Protein AF-A0A8J8TB81-F1 (afdb_monomer_lite)

Structure (mmCIF, N/CA/C/O backbone):
data_AF-A0A8J8TB81-F1
#
_entry.id   AF-A0A8J8TB81-F1
#
loop_
_atom_site.group_PDB
_atom_site.id
_atom_site.type_symbol
_atom_site.label_atom_id
_atom_site.label_alt_id
_atom_site.label_comp_id
_atom_site.label_asym_id
_atom_site.label_entity_id
_atom_site.label_seq_id
_atom_site.pdbx_PDB_ins_code
_atom_site.Cartn_x
_atom_site.Cartn_y
_atom_site.Cartn_z
_atom_site.occupancy
_atom_site.B_iso_or_equiv
_atom_site.auth_seq_id
_atom_site.auth_comp_id
_atom_site.auth_asym_id
_atom_site.auth_atom_id
_atom_site.pdbx_PDB_model_num
ATOM 1 N N . MET A 1 1 ? -28.683 38.997 10.442 1.00 48.81 1 MET A N 1
ATOM 2 C CA . MET A 1 1 ? -29.471 37.806 10.049 1.00 48.81 1 MET A CA 1
ATOM 3 C C . MET A 1 1 ? -28.931 37.333 8.697 1.00 48.81 1 MET A C 1
ATOM 5 O O . MET A 1 1 ? -28.486 38.190 7.945 1.00 48.81 1 MET A O 1
ATOM 9 N N . PRO A 1 2 ? -28.893 36.021 8.444 1.00 51.19 2 PRO A N 1
ATOM 10 C CA . PRO A 1 2 ? -27.710 35.181 8.199 1.00 51.19 2 PRO A CA 1
ATOM 11 C C . PRO A 1 2 ? -27.032 35.410 6.829 1.00 51.19 2 PRO A C 1
ATOM 13 O O . PRO A 1 2 ? -27.699 35.398 5.805 1.00 51.19 2 PRO A O 1
ATOM 16 N N . THR A 1 3 ? -25.710 35.597 6.796 1.00 55.62 3 THR A N 1
ATOM 17 C CA . THR A 1 3 ? -24.916 35.592 5.540 1.00 55.62 3 THR A CA 1
ATOM 18 C C . THR A 1 3 ? -23.517 34.992 5.701 1.00 55.62 3 THR A C 1
ATOM 20 O O . THR A 1 3 ? -22.844 34.718 4.713 1.00 55.62 3 THR A O 1
ATOM 23 N N . THR A 1 4 ? -23.046 34.780 6.931 1.00 57.59 4 THR A N 1
ATOM 24 C CA . THR A 1 4 ? -21.723 34.192 7.193 1.00 57.59 4 THR A CA 1
ATOM 25 C C . THR A 1 4 ? -21.758 32.666 7.177 1.00 57.59 4 THR A C 1
ATOM 27 O O . THR A 1 4 ? -20.824 32.051 6.680 1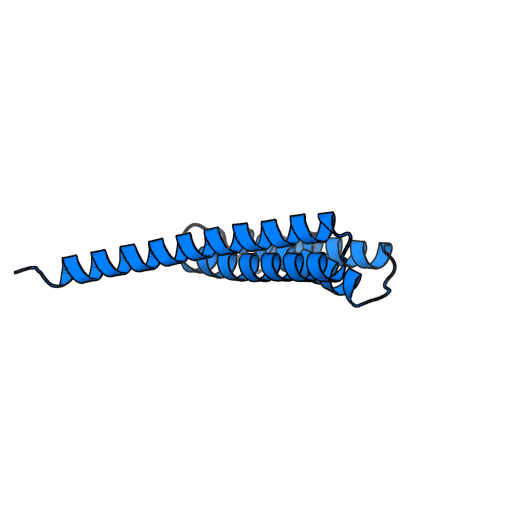.00 57.59 4 THR A O 1
ATOM 30 N N . VAL A 1 5 ? -22.863 32.068 7.637 1.00 59.50 5 VAL A N 1
ATOM 31 C CA . VAL A 1 5 ? -23.017 30.608 7.761 1.00 59.50 5 VAL A CA 1
ATOM 32 C C . VAL A 1 5 ? -23.110 29.928 6.386 1.00 59.50 5 VAL A C 1
ATOM 34 O O . VAL A 1 5 ? -22.391 28.965 6.141 1.00 59.50 5 VAL A O 1
ATOM 37 N N . ASP A 1 6 ? -23.886 30.489 5.449 1.00 59.97 6 ASP A N 1
ATOM 38 C CA . ASP A 1 6 ? -24.034 29.928 4.091 1.00 59.97 6 ASP A CA 1
ATOM 39 C C . ASP A 1 6 ? -22.727 29.973 3.278 1.00 59.97 6 ASP A C 1
ATOM 41 O O . ASP A 1 6 ? -22.462 29.101 2.446 1.00 59.97 6 ASP A O 1
ATOM 45 N N . ASN A 1 7 ? -21.888 30.987 3.518 1.00 61.31 7 ASN A N 1
ATOM 46 C CA . ASN A 1 7 ? -20.611 31.135 2.822 1.00 61.31 7 ASN A CA 1
ATOM 47 C C . ASN A 1 7 ? -19.565 30.132 3.331 1.00 61.31 7 ASN A C 1
ATOM 49 O O . ASN A 1 7 ? -18.870 29.539 2.511 1.00 61.31 7 ASN A O 1
ATOM 53 N N . GLU A 1 8 ? -19.480 29.892 4.644 1.00 61.53 8 GLU A N 1
ATOM 54 C CA . GLU A 1 8 ? -18.567 28.886 5.213 1.00 61.53 8 GLU A CA 1
ATOM 55 C C . GLU A 1 8 ? -18.927 27.455 4.783 1.00 61.53 8 GLU A C 1
ATOM 57 O O . GLU A 1 8 ? -18.041 26.659 4.463 1.00 61.53 8 GLU A O 1
ATOM 62 N N . GLU A 1 9 ? -20.219 27.124 4.728 1.00 61.47 9 GLU A N 1
ATOM 63 C CA . GLU A 1 9 ? -20.680 25.782 4.353 1.00 61.47 9 GLU A CA 1
ATOM 64 C C . GLU A 1 9 ? -20.444 25.494 2.856 1.00 61.47 9 GLU A C 1
ATOM 66 O O . GLU A 1 9 ? -19.983 24.411 2.477 1.00 61.47 9 GLU A O 1
ATOM 71 N N . THR A 1 10 ? -20.645 26.505 2.002 1.00 67.44 10 THR A N 1
ATOM 72 C CA . THR A 1 10 ? -20.375 26.424 0.557 1.00 67.44 10 THR A CA 1
ATOM 73 C C . THR A 1 10 ? -18.881 26.266 0.250 1.00 67.44 10 THR A C 1
ATOM 75 O O . THR A 1 10 ? -18.509 25.492 -0.640 1.00 67.44 10 THR A O 1
ATOM 78 N N . ASP A 1 11 ? -18.008 26.969 0.976 1.00 68.31 11 ASP A N 1
ATOM 79 C CA . ASP A 1 11 ? -16.557 26.927 0.745 1.00 68.31 11 ASP A CA 1
ATOM 80 C C . ASP A 1 11 ? -15.946 25.591 1.200 1.00 68.31 11 ASP A C 1
ATOM 82 O O . ASP A 1 11 ? -15.100 24.998 0.516 1.00 68.31 11 ASP A O 1
ATOM 86 N N . ARG A 1 12 ? -16.458 25.037 2.308 1.00 65.56 12 ARG A N 1
ATOM 87 C CA . ARG A 1 12 ? -16.093 23.699 2.785 1.00 65.56 12 ARG A CA 1
ATOM 88 C C . ARG A 1 12 ? -16.470 22.613 1.778 1.00 65.56 12 ARG A C 1
ATOM 90 O O . ARG A 1 12 ? -15.625 21.788 1.433 1.00 65.56 12 ARG A O 1
ATOM 97 N N . SER A 1 13 ? -17.697 22.653 1.252 1.00 72.19 13 SER A N 1
ATOM 98 C CA . SER A 1 13 ? -18.178 21.690 0.252 1.00 72.19 13 SER A CA 1
ATOM 99 C C . SER A 1 13 ? -17.318 21.692 -1.020 1.00 72.19 13 SER A C 1
ATOM 101 O O . SER A 1 13 ? -16.936 20.633 -1.521 1.00 72.19 13 SER A O 1
ATOM 103 N N . ARG A 1 14 ? -16.929 22.874 -1.520 1.00 73.81 14 ARG A N 1
ATOM 104 C CA . ARG A 1 14 ? -16.046 22.989 -2.696 1.00 73.81 14 ARG A CA 1
ATOM 105 C C . ARG A 1 14 ? -14.646 22.447 -2.440 1.00 73.81 14 ARG A C 1
ATOM 107 O O . ARG A 1 14 ? -14.076 21.809 -3.323 1.00 73.81 14 ARG A O 1
ATOM 114 N N . THR A 1 15 ? -14.104 22.685 -1.250 1.00 76.38 15 THR A N 1
ATOM 115 C CA . THR A 1 15 ? -12.771 22.205 -0.871 1.00 76.38 15 THR A CA 1
ATOM 116 C C . THR A 1 15 ? -12.735 20.677 -0.783 1.00 76.38 15 THR A C 1
ATOM 118 O O . THR A 1 15 ? -11.810 20.049 -1.298 1.00 76.38 15 THR A O 1
ATOM 121 N N . GLU A 1 16 ? -13.768 20.060 -0.205 1.00 76.88 16 GLU A N 1
ATOM 122 C CA . GLU A 1 16 ? -13.906 18.600 -0.145 1.00 76.88 16 GLU A CA 1
ATOM 123 C C . GLU A 1 16 ? -14.057 17.987 -1.550 1.00 76.88 16 GLU A C 1
ATOM 125 O O . GLU A 1 16 ? -13.389 17.002 -1.879 1.00 76.88 16 GLU A O 1
ATOM 130 N N . LEU A 1 17 ? -14.849 18.618 -2.425 1.00 79.25 17 LEU A N 1
ATOM 131 C CA . LEU A 1 17 ? -15.049 18.169 -3.806 1.00 79.25 17 LEU A CA 1
ATOM 132 C C . LEU A 1 17 ? -13.772 18.297 -4.654 1.00 79.25 17 LEU A C 1
ATOM 134 O O . LEU A 1 17 ? -13.446 17.397 -5.430 1.00 79.25 17 LEU A O 1
ATOM 138 N N . ALA A 1 18 ? -13.010 19.378 -4.468 1.00 82.19 18 ALA A N 1
ATOM 139 C CA . ALA A 1 18 ? -11.707 19.567 -5.099 1.00 82.19 18 ALA A CA 1
ATOM 140 C C . ALA A 1 18 ? -10.683 18.526 -4.618 1.00 82.19 18 ALA A C 1
ATOM 142 O O . ALA A 1 18 ? -9.915 18.004 -5.427 1.00 82.19 18 ALA A O 1
ATOM 143 N N . GLY A 1 19 ? -10.702 18.175 -3.327 1.00 80.25 19 GLY A N 1
ATOM 144 C CA . GLY A 1 19 ? -9.858 17.119 -2.765 1.00 80.25 19 GLY A CA 1
ATOM 145 C C . GLY A 1 19 ? -10.144 15.744 -3.376 1.00 80.25 19 GLY A C 1
ATOM 146 O O . GLY A 1 19 ? -9.217 15.035 -3.773 1.00 80.25 19 GLY A O 1
ATOM 147 N N . LEU A 1 20 ? -11.423 15.387 -3.526 1.00 84.19 20 LEU A N 1
ATOM 148 C CA . LEU A 1 20 ? -11.833 14.139 -4.180 1.00 84.19 20 LEU A CA 1
ATOM 149 C C . LEU A 1 20 ? -11.465 14.120 -5.670 1.00 84.19 20 LEU A C 1
ATOM 151 O O . LEU A 1 20 ? -10.950 13.116 -6.165 1.00 84.19 20 LEU A O 1
ATOM 155 N N . ALA A 1 21 ? -11.665 15.236 -6.376 1.00 85.31 21 ALA A N 1
ATOM 156 C CA . ALA A 1 21 ? -11.277 15.365 -7.778 1.00 85.31 21 ALA A CA 1
ATOM 157 C C . ALA A 1 21 ? -9.755 15.227 -7.966 1.00 85.31 21 ALA A C 1
ATOM 159 O O . ALA A 1 21 ? -9.305 14.539 -8.883 1.00 85.31 21 ALA A O 1
ATOM 160 N N . ALA A 1 22 ? -8.957 15.821 -7.073 1.00 85.50 22 ALA A N 1
ATOM 161 C CA . ALA A 1 22 ? -7.502 15.705 -7.090 1.00 85.50 22 ALA A CA 1
ATOM 162 C C . ALA A 1 22 ? -7.030 14.262 -6.848 1.00 85.50 22 ALA A C 1
ATOM 164 O O . ALA A 1 22 ? -6.149 13.783 -7.562 1.00 85.50 22 ALA A O 1
ATOM 165 N N . LEU A 1 23 ? -7.642 13.543 -5.898 1.00 85.19 23 LEU A N 1
ATOM 166 C CA . LEU A 1 23 ? -7.370 12.118 -5.676 1.00 85.19 23 LEU A CA 1
ATOM 167 C C . LEU A 1 23 ? -7.706 11.283 -6.913 1.00 85.19 23 LEU A C 1
ATOM 169 O O . LEU A 1 23 ? -6.894 10.459 -7.329 1.00 85.19 23 LEU A O 1
ATOM 173 N N . GLY A 1 24 ? -8.864 11.528 -7.532 1.00 84.00 24 GLY A N 1
ATOM 174 C CA . GLY A 1 24 ? -9.262 10.856 -8.768 1.00 84.00 24 GLY A CA 1
ATOM 175 C C . GLY A 1 24 ? -8.251 11.067 -9.898 1.00 84.00 24 GLY A C 1
ATOM 176 O O . GLY A 1 24 ? -7.804 10.103 -10.518 1.00 84.00 24 GLY A O 1
ATOM 177 N N . LEU A 1 25 ? -7.818 12.312 -10.120 1.00 90.44 25 LEU A N 1
ATOM 178 C CA . LEU A 1 25 ? -6.779 12.628 -11.105 1.00 90.44 25 LEU A CA 1
ATOM 179 C C . LEU A 1 25 ? -5.446 11.946 -10.780 1.00 90.44 25 LEU A C 1
ATOM 181 O O . LEU A 1 25 ? -4.789 11.429 -11.683 1.00 90.44 25 LEU A O 1
ATOM 185 N N . ALA A 1 26 ? -5.061 11.897 -9.506 1.00 88.19 26 ALA A N 1
ATOM 186 C CA . ALA A 1 26 ? -3.835 11.232 -9.088 1.00 88.19 26 ALA A CA 1
ATOM 187 C C . ALA A 1 26 ? -3.865 9.723 -9.393 1.00 88.19 26 ALA A C 1
ATOM 189 O O . ALA A 1 26 ? -2.876 9.190 -9.896 1.00 88.19 26 ALA A O 1
ATOM 190 N N . TYR A 1 27 ? -5.000 9.046 -9.18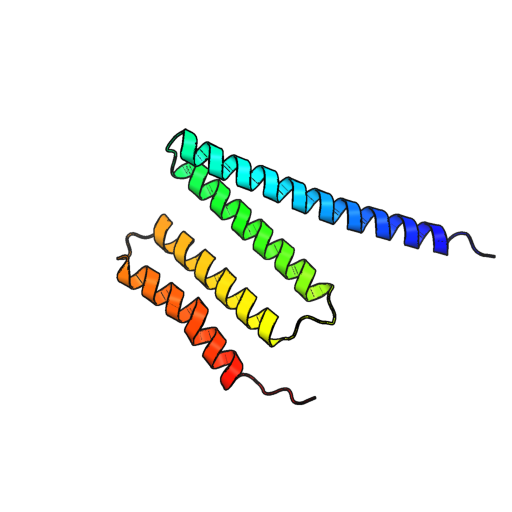2 1.00 85.31 27 TYR A N 1
ATOM 191 C CA . TYR A 1 27 ? -5.158 7.639 -9.570 1.00 85.31 27 TYR A CA 1
ATOM 192 C C . TYR A 1 27 ? -5.058 7.429 -11.080 1.00 85.31 27 TYR A C 1
ATOM 194 O O . TYR A 1 27 ? -4.403 6.484 -11.518 1.00 85.31 27 TYR A O 1
ATOM 202 N N . VAL A 1 28 ? -5.663 8.310 -11.882 1.00 89.81 28 VAL A N 1
ATOM 203 C CA . VAL A 1 28 ? -5.574 8.235 -13.349 1.00 89.81 28 VAL A CA 1
ATOM 204 C C . VAL A 1 28 ? -4.123 8.375 -13.809 1.00 89.81 28 VAL A C 1
ATOM 206 O O . VAL A 1 28 ? -3.657 7.582 -14.627 1.00 89.81 28 VAL A O 1
ATOM 209 N N . LEU A 1 29 ? -3.382 9.334 -13.251 1.00 88.19 29 LEU A N 1
ATOM 210 C CA . LEU A 1 29 ? -1.964 9.531 -13.562 1.00 88.19 29 LEU A CA 1
ATOM 211 C C . LEU A 1 29 ? -1.106 8.334 -13.136 1.00 88.19 29 LEU A C 1
ATOM 213 O O . LEU A 1 29 ? -0.233 7.905 -13.890 1.00 88.19 29 LEU A O 1
ATOM 217 N N . ALA A 1 30 ? -1.372 7.760 -11.963 1.00 85.94 30 ALA A N 1
ATOM 218 C CA . ALA A 1 30 ? -0.660 6.577 -11.495 1.00 85.94 30 ALA A CA 1
ATOM 219 C C . ALA A 1 30 ? -0.948 5.350 -12.385 1.00 85.94 30 ALA A C 1
ATOM 221 O O . ALA A 1 30 ? -0.029 4.609 -12.736 1.00 85.94 30 ALA A O 1
ATOM 222 N N . GLY A 1 31 ? -2.197 5.184 -12.835 1.00 82.44 31 GLY A N 1
ATOM 223 C CA . GLY A 1 31 ? -2.589 4.158 -13.804 1.00 82.44 31 GLY A CA 1
ATOM 224 C C . GLY A 1 31 ? -1.921 4.336 -15.173 1.00 82.44 31 GLY A C 1
ATOM 225 O O . GLY A 1 31 ? -1.436 3.364 -15.751 1.00 82.44 31 GLY A O 1
ATOM 226 N N . LEU A 1 32 ? -1.812 5.576 -15.663 1.00 87.50 32 LEU A N 1
ATOM 227 C CA . LEU A 1 32 ? -1.056 5.901 -16.879 1.00 87.50 32 LEU A CA 1
ATOM 228 C C . LEU A 1 32 ? 0.428 5.547 -16.736 1.00 87.50 32 LEU A C 1
ATOM 230 O O . LEU A 1 32 ? 1.006 4.979 -17.659 1.00 87.50 32 LEU A O 1
ATOM 234 N N . GLY A 1 33 ? 1.032 5.827 -15.578 1.00 83.44 33 GLY A N 1
ATOM 235 C CA . GLY A 1 33 ? 2.409 5.429 -15.279 1.00 83.44 33 GLY A CA 1
ATOM 236 C C . GLY A 1 33 ? 2.606 3.913 -15.323 1.00 83.44 33 GLY A C 1
ATOM 237 O O . GLY A 1 33 ? 3.616 3.440 -15.840 1.00 83.44 33 GLY A O 1
ATOM 238 N N . LEU A 1 34 ? 1.619 3.146 -14.850 1.00 83.06 34 LEU A N 1
ATOM 239 C CA . LEU A 1 34 ? 1.654 1.685 -14.871 1.00 83.06 34 LEU A CA 1
ATOM 240 C C . LEU A 1 34 ? 1.561 1.143 -16.303 1.00 83.06 34 LEU A C 1
ATOM 242 O O . LEU A 1 34 ? 2.374 0.307 -16.695 1.00 83.06 34 LEU A O 1
ATOM 246 N N . PHE A 1 35 ? 0.631 1.669 -17.106 1.00 83.12 35 PHE A N 1
ATOM 247 C CA . PHE A 1 35 ? 0.507 1.318 -18.523 1.00 83.12 35 PHE A CA 1
ATOM 248 C C . PHE A 1 35 ? 1.770 1.677 -19.311 1.00 83.12 35 PHE A C 1
ATOM 250 O O . PHE A 1 35 ? 2.280 0.864 -20.079 1.00 83.12 35 PHE A O 1
ATOM 257 N N . TYR A 1 36 ? 2.307 2.877 -19.089 1.00 84.31 36 TYR A N 1
ATOM 258 C CA . TYR A 1 36 ? 3.522 3.330 -19.750 1.00 84.31 36 TYR A CA 1
ATOM 259 C C . TYR A 1 36 ? 4.724 2.467 -19.363 1.00 84.31 36 TYR A C 1
ATOM 261 O O . TYR A 1 36 ? 5.453 2.029 -20.246 1.00 84.31 36 TYR A O 1
ATOM 269 N N . GLY A 1 37 ? 4.894 2.155 -18.072 1.00 82.38 37 GLY A N 1
ATOM 270 C CA . GLY A 1 37 ? 5.962 1.277 -17.588 1.00 82.38 37 GLY A CA 1
ATOM 271 C C . GLY A 1 37 ? 5.946 -0.104 -18.245 1.00 82.38 37 GLY A C 1
ATOM 272 O O . GLY A 1 37 ? 7.006 -0.603 -18.614 1.00 82.38 37 GLY A O 1
ATOM 273 N N . LEU A 1 38 ? 4.755 -0.673 -18.465 1.00 83.00 38 LEU A N 1
ATOM 274 C CA . LEU A 1 38 ? 4.582 -1.922 -19.215 1.00 83.00 38 LEU A CA 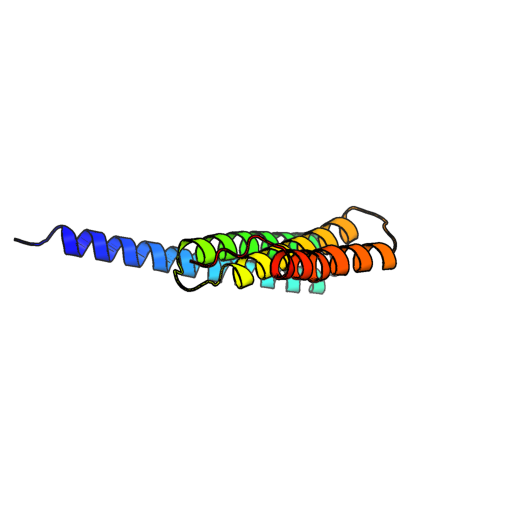1
ATOM 275 C C . LEU A 1 38 ? 4.903 -1.758 -20.707 1.00 83.00 38 LEU A C 1
ATOM 277 O O . LEU A 1 38 ? 5.547 -2.623 -21.290 1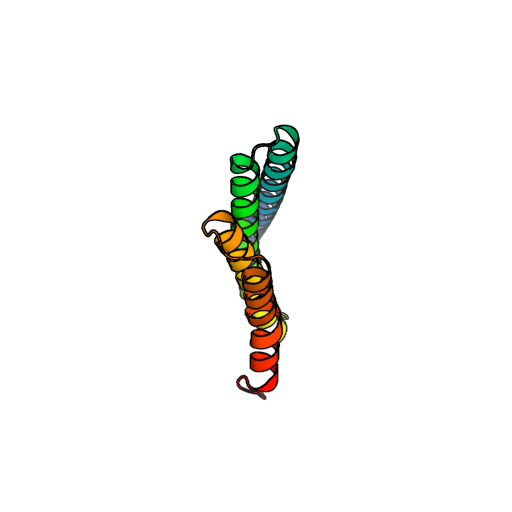.00 83.00 38 LEU A O 1
ATOM 281 N N . ALA A 1 39 ? 4.487 -0.652 -21.330 1.00 87.50 39 ALA A N 1
ATOM 282 C CA . ALA A 1 39 ? 4.704 -0.407 -22.756 1.00 87.50 39 ALA A CA 1
ATOM 283 C C . ALA A 1 39 ? 6.191 -0.278 -23.133 1.00 87.50 39 ALA A C 1
ATOM 285 O O . ALA A 1 39 ? 6.572 -0.646 -24.242 1.00 87.50 39 ALA A O 1
ATOM 286 N N . ILE A 1 40 ? 7.024 0.237 -22.224 1.00 92.25 40 ILE A N 1
ATOM 287 C CA . ILE A 1 40 ? 8.475 0.388 -22.430 1.00 92.25 40 ILE A CA 1
ATOM 288 C C . ILE A 1 40 ? 9.303 -0.727 -21.772 1.00 92.25 40 ILE A C 1
ATOM 290 O O . ILE A 1 40 ? 10.525 -0.610 -21.714 1.00 92.25 40 ILE A O 1
ATOM 294 N N . ASP A 1 41 ? 8.643 -1.758 -21.232 1.00 83.81 41 ASP A N 1
ATOM 295 C CA . ASP A 1 41 ? 9.252 -2.873 -20.489 1.00 83.81 41 ASP A CA 1
ATOM 296 C C . ASP A 1 41 ? 10.211 -2.414 -19.368 1.00 83.81 41 ASP A C 1
ATOM 298 O O . ASP A 1 41 ? 11.241 -3.021 -19.068 1.00 83.81 41 ASP A O 1
ATOM 302 N N . SER A 1 42 ? 9.895 -1.275 -18.740 1.00 80.25 42 SER A N 1
ATOM 303 C CA . SER A 1 42 ? 10.725 -0.682 -17.694 1.00 80.25 42 SER A CA 1
ATOM 304 C C . SER A 1 42 ? 10.192 -1.058 -16.321 1.00 80.25 42 SER A C 1
ATOM 306 O O . SER A 1 42 ? 9.266 -0.433 -15.792 1.00 80.25 42 SER A O 1
ATOM 308 N N . MET A 1 43 ? 10.858 -2.029 -15.691 1.00 78.94 43 MET A N 1
ATOM 309 C CA . MET A 1 43 ? 10.597 -2.412 -14.299 1.00 78.94 43 MET A CA 1
ATOM 310 C C . MET A 1 43 ? 10.680 -1.219 -13.338 1.00 78.94 43 MET A C 1
ATOM 312 O O . MET A 1 43 ? 9.944 -1.178 -12.354 1.00 78.94 43 MET A O 1
ATOM 316 N N . GLN A 1 44 ? 11.524 -0.221 -13.618 1.00 81.12 44 GLN A N 1
ATOM 317 C CA . GLN A 1 44 ? 11.676 0.952 -12.757 1.00 81.12 44 GLN A CA 1
ATOM 318 C C . GLN A 1 44 ? 10.427 1.845 -12.773 1.00 81.12 44 GLN A C 1
ATOM 320 O O . GLN A 1 44 ? 9.928 2.220 -11.711 1.00 81.12 44 GLN A O 1
ATOM 325 N N . VAL A 1 45 ? 9.894 2.155 -13.960 1.00 78.88 45 VAL A N 1
ATOM 326 C CA . VAL A 1 45 ? 8.687 2.988 -14.098 1.00 78.88 45 VAL A CA 1
ATOM 327 C C . VAL A 1 45 ? 7.452 2.238 -13.608 1.00 78.88 45 VAL A C 1
ATOM 329 O O . VAL A 1 45 ? 6.626 2.814 -12.901 1.00 78.88 45 VAL A O 1
ATOM 332 N N . PHE A 1 46 ? 7.369 0.939 -13.902 1.00 75.38 46 PHE A N 1
ATOM 333 C CA . PHE A 1 46 ? 6.318 0.071 -13.382 1.00 75.38 46 PHE A CA 1
ATOM 334 C C . PHE A 1 46 ? 6.294 0.071 -11.846 1.00 75.38 46 PHE A C 1
ATOM 336 O O . PHE A 1 46 ? 5.259 0.337 -11.238 1.00 75.38 46 PHE A O 1
ATOM 343 N N . THR A 1 47 ? 7.450 -0.139 -11.212 1.00 77.94 47 THR A N 1
ATOM 344 C CA . THR A 1 47 ? 7.573 -0.142 -9.748 1.00 77.94 47 THR A CA 1
ATOM 345 C C . THR A 1 47 ? 7.198 1.215 -9.153 1.00 77.94 47 THR A C 1
ATOM 347 O O . THR A 1 47 ? 6.452 1.274 -8.178 1.00 77.94 47 THR A O 1
ATOM 350 N N . ALA A 1 48 ? 7.662 2.318 -9.747 1.00 80.75 48 ALA A N 1
ATOM 351 C CA . ALA A 1 48 ? 7.326 3.661 -9.280 1.00 80.75 48 ALA A CA 1
ATOM 352 C C . ALA A 1 48 ? 5.813 3.937 -9.347 1.00 80.75 48 ALA A C 1
ATOM 354 O O . ALA A 1 48 ? 5.246 4.484 -8.400 1.00 80.75 48 ALA A O 1
ATOM 355 N N . ALA A 1 49 ? 5.147 3.512 -10.425 1.00 81.69 49 ALA A N 1
ATOM 356 C CA . ALA A 1 49 ? 3.700 3.639 -10.571 1.00 81.69 49 ALA A CA 1
ATOM 357 C C . ALA A 1 49 ? 2.943 2.805 -9.528 1.00 81.69 49 ALA A C 1
ATOM 359 O O . ALA A 1 49 ? 2.008 3.297 -8.902 1.00 81.69 49 ALA A O 1
ATOM 360 N N . VAL A 1 50 ? 3.387 1.573 -9.276 1.00 79.88 50 VAL A N 1
ATOM 361 C CA . VAL A 1 50 ? 2.820 0.709 -8.233 1.00 79.88 50 VAL A CA 1
ATOM 362 C C . VAL A 1 50 ? 2.970 1.337 -6.843 1.00 79.88 50 VAL A C 1
ATOM 364 O O . VAL A 1 50 ? 2.003 1.375 -6.083 1.00 79.88 50 VAL A O 1
ATOM 367 N N . ILE A 1 51 ? 4.142 1.893 -6.516 1.00 82.12 51 ILE A N 1
ATOM 368 C CA . ILE A 1 51 ? 4.363 2.610 -5.251 1.00 82.12 51 ILE A CA 1
ATOM 369 C C . ILE A 1 51 ? 3.418 3.812 -5.140 1.00 82.12 51 ILE A C 1
ATOM 371 O O . ILE A 1 51 ? 2.803 4.007 -4.093 1.00 82.12 51 ILE A O 1
ATOM 375 N N . ALA A 1 52 ? 3.256 4.595 -6.210 1.00 83.81 52 ALA A N 1
ATOM 376 C CA . ALA A 1 52 ? 2.337 5.730 -6.219 1.00 83.81 52 ALA A CA 1
ATOM 377 C C . ALA A 1 52 ? 0.883 5.295 -5.963 1.00 83.81 52 ALA A C 1
ATOM 379 O O . ALA A 1 52 ? 0.202 5.909 -5.144 1.00 83.81 52 ALA A O 1
ATOM 380 N N . ILE A 1 53 ? 0.427 4.204 -6.589 1.00 82.56 53 ILE A N 1
ATOM 381 C CA . ILE A 1 53 ? -0.910 3.632 -6.357 1.00 82.56 53 ILE A CA 1
ATOM 382 C C . ILE A 1 53 ? -1.074 3.208 -4.896 1.00 82.56 53 ILE A C 1
ATOM 384 O O . ILE A 1 53 ? -2.109 3.493 -4.297 1.00 82.56 53 ILE A O 1
ATOM 388 N N . LEU A 1 54 ? -0.061 2.575 -4.297 1.00 82.56 54 LEU A N 1
ATOM 389 C CA . LEU A 1 54 ? -0.105 2.198 -2.883 1.00 82.56 54 LEU A CA 1
ATOM 390 C C . LEU A 1 54 ? -0.214 3.422 -1.973 1.00 82.56 54 LEU A C 1
ATOM 392 O O . LEU A 1 54 ? -1.046 3.442 -1.071 1.00 82.56 54 LEU A O 1
ATOM 396 N N . VAL A 1 55 ? 0.580 4.464 -2.213 1.00 84.69 55 VAL A N 1
ATOM 397 C CA . VAL A 1 55 ? 0.503 5.703 -1.425 1.00 84.69 55 VAL A CA 1
ATOM 398 C C . VAL A 1 55 ? -0.881 6.343 -1.554 1.00 84.69 55 VAL A C 1
ATOM 400 O O . VAL A 1 55 ? -1.465 6.733 -0.544 1.00 84.69 55 VAL A O 1
ATOM 403 N N . LEU A 1 56 ? -1.439 6.403 -2.766 1.00 84.94 56 LEU A N 1
ATOM 404 C CA . LEU A 1 56 ? -2.790 6.920 -2.987 1.00 84.94 56 LEU A CA 1
ATOM 405 C C . LEU A 1 56 ? -3.846 6.084 -2.259 1.00 84.94 56 LEU A C 1
ATOM 407 O O . LEU A 1 56 ? -4.718 6.658 -1.612 1.00 84.94 56 LEU A O 1
ATOM 411 N N . LEU A 1 57 ? -3.726 4.754 -2.281 1.00 81.88 57 LEU A N 1
ATOM 412 C CA . LEU A 1 57 ? -4.592 3.843 -1.526 1.00 81.88 57 LEU A CA 1
ATOM 413 C C . LEU A 1 57 ? -4.518 4.097 -0.024 1.00 81.88 57 LEU A C 1
ATOM 415 O O . LEU A 1 57 ? -5.561 4.196 0.620 1.00 81.88 57 LEU A O 1
ATOM 419 N N . ALA A 1 58 ? -3.316 4.270 0.529 1.00 81.81 58 ALA A N 1
ATOM 420 C CA . ALA A 1 58 ? -3.141 4.595 1.940 1.00 81.81 58 ALA A CA 1
ATOM 421 C C . ALA A 1 58 ? -3.843 5.911 2.306 1.00 81.81 58 ALA A C 1
ATOM 423 O O . ALA A 1 58 ? -4.562 5.976 3.303 1.00 81.81 58 ALA A O 1
ATOM 424 N N . VAL A 1 59 ? -3.678 6.951 1.482 1.00 84.31 59 VAL A N 1
ATOM 425 C CA . VAL A 1 59 ? -4.315 8.259 1.697 1.00 84.31 59 VAL A CA 1
ATOM 426 C C . VAL A 1 59 ? -5.837 8.151 1.594 1.00 84.31 59 VAL A C 1
ATOM 428 O O . VAL A 1 59 ? -6.538 8.617 2.491 1.00 84.31 59 VAL A O 1
ATOM 431 N N . SER A 1 60 ? -6.358 7.498 0.552 1.00 80.19 60 SER A N 1
ATOM 432 C CA . SER A 1 60 ? -7.797 7.264 0.384 1.00 80.19 60 SER A CA 1
ATOM 433 C C . SER A 1 60 ? -8.380 6.518 1.574 1.00 80.19 60 SER A C 1
ATOM 435 O O . SER A 1 60 ? -9.419 6.905 2.102 1.00 80.19 60 SER A O 1
ATOM 437 N N . MET A 1 61 ? -7.683 5.487 2.044 1.00 79.69 61 MET A N 1
ATOM 438 C CA . MET A 1 61 ? -8.132 4.695 3.173 1.00 79.69 61 MET A CA 1
ATOM 439 C C . MET A 1 61 ? -8.180 5.509 4.472 1.00 79.69 61 MET A C 1
ATOM 441 O O . MET A 1 61 ? -9.156 5.414 5.212 1.00 79.69 61 MET A O 1
ATOM 445 N N . VAL A 1 62 ? -7.183 6.359 4.734 1.00 81.56 62 VAL A N 1
ATOM 446 C CA . VAL A 1 62 ? -7.198 7.268 5.894 1.00 81.56 62 VAL A CA 1
ATOM 447 C C . VAL A 1 62 ? -8.382 8.234 5.835 1.00 81.56 62 VAL A C 1
ATOM 449 O O . VAL A 1 62 ? -8.995 8.498 6.868 1.00 81.56 62 VAL A O 1
ATOM 452 N N . ILE A 1 63 ? -8.717 8.751 4.650 1.00 81.12 63 ILE A N 1
ATOM 453 C CA . ILE A 1 63 ? -9.864 9.651 4.468 1.00 81.12 63 ILE A CA 1
ATOM 454 C C . ILE A 1 63 ? -11.174 8.912 4.759 1.00 81.12 63 ILE A C 1
ATOM 456 O O . ILE A 1 63 ? -11.982 9.410 5.538 1.00 81.12 63 ILE A O 1
ATOM 460 N N . ILE A 1 64 ? -11.354 7.709 4.206 1.00 76.44 64 ILE A N 1
ATOM 461 C CA . ILE A 1 64 ? -12.561 6.890 4.407 1.00 76.44 64 ILE A CA 1
ATOM 462 C C . ILE A 1 64 ? -12.752 6.560 5.893 1.00 76.44 64 ILE A C 1
ATOM 464 O O . ILE A 1 64 ? -13.812 6.823 6.453 1.00 76.44 64 ILE A O 1
ATOM 468 N N . VAL A 1 65 ? -11.703 6.068 6.564 1.00 75.00 65 VAL A N 1
ATOM 469 C CA . VAL A 1 65 ? -11.750 5.702 7.994 1.00 75.00 65 VAL A CA 1
ATOM 470 C C . VAL A 1 65 ? -12.083 6.898 8.892 1.00 75.00 65 VAL A C 1
ATOM 472 O O . VAL A 1 65 ? -12.670 6.719 9.956 1.00 75.00 65 VAL A O 1
ATOM 475 N N . ARG A 1 66 ? -11.701 8.119 8.497 1.00 75.19 66 ARG A N 1
ATOM 476 C CA . ARG A 1 66 ? -11.975 9.338 9.273 1.00 75.19 66 ARG A CA 1
ATOM 477 C C . ARG A 1 66 ? -13.355 9.934 9.009 1.00 75.19 66 ARG A C 1
ATOM 479 O O . ARG A 1 66 ? -13.906 10.542 9.923 1.00 75.19 66 ARG A O 1
ATOM 486 N N . ASN A 1 67 ? -13.879 9.800 7.793 1.00 68.06 67 ASN A N 1
ATOM 487 C CA . ASN A 1 67 ? -15.079 10.521 7.366 1.00 68.06 67 ASN A CA 1
ATOM 488 C C . ASN A 1 67 ? -16.364 9.689 7.426 1.00 68.06 67 ASN A C 1
ATOM 490 O O . ASN A 1 67 ? -17.444 10.273 7.487 1.00 68.06 67 ASN A O 1
ATOM 494 N N . GLU A 1 68 ? -16.289 8.357 7.421 1.00 64.00 68 GLU A N 1
ATOM 495 C CA . GLU A 1 68 ? -17.488 7.517 7.418 1.00 64.00 68 GLU A CA 1
ATOM 496 C C . GLU A 1 68 ? -17.818 6.951 8.815 1.00 64.00 68 GLU A C 1
ATOM 498 O O . GLU A 1 68 ? -17.040 6.169 9.364 1.00 64.00 68 GLU A O 1
ATOM 503 N N . PRO A 1 69 ? -19.007 7.249 9.384 1.00 54.59 69 PRO A N 1
ATOM 504 C CA . PRO A 1 69 ? -19.456 6.659 10.651 1.00 54.59 69 PRO A CA 1
ATOM 505 C C . PRO A 1 69 ? -19.887 5.185 10.520 1.00 54.59 69 PRO A C 1
ATOM 507 O O . PRO A 1 69 ? -20.189 4.546 11.525 1.00 54.59 69 PRO A O 1
ATOM 510 N N . LEU A 1 70 ? -19.937 4.647 9.294 1.00 52.78 70 LEU A N 1
ATOM 511 C CA . LEU A 1 70 ? -20.451 3.311 8.964 1.00 52.78 70 LEU A CA 1
ATOM 512 C C . LEU A 1 70 ? -19.361 2.274 8.665 1.00 52.78 70 LEU A C 1
ATOM 514 O O . LEU A 1 70 ? -19.687 1.117 8.388 1.00 52.78 70 LEU A O 1
ATOM 518 N N . VAL A 1 71 ? -18.075 2.632 8.734 1.00 60.88 71 VAL A N 1
ATOM 519 C CA . VAL A 1 71 ? -17.021 1.629 8.558 1.00 60.88 71 VAL A CA 1
ATOM 520 C C . VAL A 1 71 ? -16.965 0.778 9.821 1.00 60.88 71 VAL A C 1
ATOM 522 O O . VAL A 1 71 ? -16.431 1.200 10.848 1.00 60.88 71 VAL A O 1
ATOM 525 N N . SER A 1 72 ? -17.530 -0.434 9.757 1.00 70.38 72 SER A N 1
ATOM 526 C CA . SER A 1 72 ? -17.330 -1.433 10.810 1.00 70.38 72 SER A CA 1
ATOM 527 C C . SER A 1 72 ? -15.831 -1.540 11.084 1.00 70.38 72 SER A C 1
ATOM 529 O O . SER A 1 72 ? -15.029 -1.639 10.148 1.00 70.38 72 SER A O 1
ATOM 531 N N . ARG A 1 73 ? -15.440 -1.516 12.364 1.00 71.75 73 ARG A N 1
ATOM 532 C CA . ARG A 1 73 ? -14.031 -1.639 12.774 1.00 71.75 73 ARG A CA 1
ATOM 533 C C . ARG A 1 73 ? -13.375 -2.877 12.162 1.00 71.75 73 ARG A C 1
ATOM 535 O O . ARG A 1 73 ? -12.187 -2.852 11.863 1.00 71.75 73 ARG A O 1
ATOM 542 N N . GLU A 1 74 ? -14.162 -3.916 11.907 1.00 77.06 74 GLU A N 1
ATOM 543 C CA . GLU A 1 74 ? -13.747 -5.134 11.217 1.00 77.06 74 GLU A CA 1
ATOM 544 C C . GLU A 1 74 ? -13.266 -4.850 9.790 1.00 77.06 74 GLU A C 1
ATOM 546 O O . GLU A 1 74 ? -12.181 -5.275 9.401 1.00 77.06 74 GLU A O 1
ATOM 551 N N . ASN A 1 75 ? -14.023 -4.057 9.030 1.00 76.62 75 ASN A N 1
ATOM 552 C CA . ASN A 1 75 ? -13.678 -3.696 7.658 1.00 76.62 75 ASN A CA 1
ATOM 553 C C . ASN A 1 75 ? -12.422 -2.810 7.602 1.00 76.62 75 ASN A C 1
ATOM 555 O O . ASN A 1 75 ? -11.597 -2.956 6.701 1.00 76.62 75 ASN A O 1
ATOM 559 N N . VAL A 1 76 ? -12.227 -1.945 8.607 1.00 78.50 76 VAL A N 1
ATOM 560 C CA . VAL A 1 76 ? -10.982 -1.173 8.756 1.00 78.50 76 VAL A CA 1
ATOM 561 C C . VAL A 1 76 ? -9.796 -2.109 8.969 1.00 78.50 76 VAL A C 1
ATOM 563 O O . VAL A 1 76 ? -8.802 -2.000 8.257 1.00 78.50 76 VAL A O 1
ATOM 566 N N . VAL A 1 77 ? -9.900 -3.044 9.918 1.00 79.69 77 VAL A N 1
ATOM 567 C CA . VAL A 1 77 ? -8.827 -4.001 10.228 1.00 79.69 77 VAL A CA 1
ATOM 568 C C . VAL A 1 77 ? -8.472 -4.836 9.000 1.00 79.69 77 VAL A C 1
ATOM 570 O O . VAL A 1 77 ? -7.297 -4.908 8.641 1.00 79.69 77 VAL A O 1
ATOM 573 N N . ILE A 1 78 ? -9.470 -5.413 8.321 1.00 82.81 78 ILE A N 1
ATOM 574 C CA . ILE A 1 78 ? -9.256 -6.219 7.111 1.00 82.81 78 ILE A CA 1
ATOM 575 C C . ILE A 1 78 ? -8.555 -5.383 6.043 1.00 82.81 78 ILE A C 1
ATOM 577 O O . ILE A 1 78 ? -7.520 -5.792 5.523 1.00 82.81 78 ILE A O 1
ATOM 581 N N . SER A 1 79 ? -9.078 -4.196 5.738 1.00 80.56 79 SER A N 1
ATOM 582 C CA . SER A 1 79 ? -8.532 -3.364 4.671 1.00 80.56 79 SER A CA 1
ATOM 583 C C . SER A 1 79 ? -7.109 -2.875 4.986 1.00 80.56 79 SER A C 1
ATOM 585 O O . SER A 1 79 ? -6.274 -2.839 4.084 1.00 80.56 79 SER A O 1
ATOM 587 N N . VAL A 1 80 ? -6.774 -2.586 6.254 1.00 83.00 80 VAL A N 1
ATOM 588 C CA . VAL A 1 80 ? -5.402 -2.214 6.648 1.00 83.00 80 VAL A CA 1
ATOM 589 C C . VAL A 1 80 ? -4.477 -3.417 6.498 1.00 83.00 80 VAL A C 1
ATOM 591 O O . VAL A 1 80 ? -3.415 -3.293 5.894 1.00 83.00 80 VAL A O 1
ATOM 594 N N . CYS A 1 81 ? -4.867 -4.587 7.006 1.00 85.00 81 CYS A N 1
ATOM 595 C CA . CYS A 1 81 ? -4.061 -5.802 6.899 1.00 85.00 81 CYS A CA 1
ATOM 596 C C . CYS A 1 81 ? -3.809 -6.200 5.440 1.00 85.00 81 CYS A C 1
ATOM 598 O O . CYS A 1 81 ? -2.674 -6.509 5.081 1.00 85.00 81 CYS A O 1
ATOM 600 N N . VAL A 1 82 ? -4.830 -6.133 4.584 1.00 85.00 82 VAL A N 1
ATOM 601 C CA . VAL A 1 82 ? -4.698 -6.418 3.149 1.00 85.00 82 VAL A CA 1
ATOM 602 C C . VAL A 1 82 ? -3.780 -5.400 2.478 1.00 85.00 82 VAL A C 1
ATOM 604 O O . VAL A 1 82 ? -2.875 -5.789 1.741 1.00 85.00 82 VAL A O 1
ATOM 607 N N . PHE A 1 83 ? -3.951 -4.110 2.767 1.00 85.62 83 PHE A N 1
ATOM 608 C CA . PHE A 1 83 ? -3.087 -3.068 2.223 1.00 85.62 83 PHE A CA 1
ATOM 609 C C . PHE A 1 83 ? -1.617 -3.281 2.616 1.00 85.62 83 PHE A C 1
ATOM 611 O O . PHE A 1 83 ? -0.731 -3.260 1.760 1.00 85.62 83 PHE A O 1
ATOM 618 N N . VAL A 1 84 ? -1.355 -3.562 3.896 1.00 83.81 84 VAL A N 1
ATOM 619 C CA . VAL A 1 84 ? -0.008 -3.859 4.401 1.00 83.81 84 VAL A CA 1
ATOM 620 C C . VAL A 1 84 ? 0.554 -5.126 3.755 1.00 83.81 84 VAL A C 1
ATOM 622 O O . VAL A 1 84 ? 1.719 -5.135 3.371 1.00 83.81 84 VAL A O 1
ATOM 625 N N . ALA A 1 85 ? -0.250 -6.177 3.580 1.00 84.75 85 ALA A N 1
ATOM 626 C CA . ALA A 1 85 ? 0.185 -7.414 2.936 1.00 84.75 85 ALA A CA 1
ATOM 627 C C . ALA A 1 85 ? 0.615 -7.186 1.480 1.00 84.75 85 ALA A C 1
ATOM 629 O O . ALA A 1 85 ? 1.657 -7.688 1.064 1.00 84.75 85 ALA A O 1
ATOM 630 N N . VAL A 1 86 ? -0.145 -6.392 0.721 1.00 83.31 86 VAL A N 1
ATOM 631 C CA . VAL A 1 86 ? 0.182 -6.045 -0.669 1.00 83.31 86 VAL A CA 1
ATOM 632 C C . VAL A 1 86 ? 1.435 -5.169 -0.733 1.00 83.31 86 VAL A C 1
ATOM 634 O O . VAL A 1 86 ? 2.330 -5.437 -1.535 1.00 83.31 86 VAL A O 1
ATOM 637 N N . ALA A 1 87 ? 1.546 -4.168 0.144 1.00 81.88 87 ALA A N 1
ATOM 638 C CA . ALA A 1 87 ? 2.731 -3.319 0.232 1.00 81.88 87 ALA A CA 1
ATOM 639 C C . ALA A 1 87 ? 3.991 -4.125 0.589 1.00 81.88 87 ALA A C 1
ATOM 641 O O . ALA A 1 87 ? 5.038 -3.937 -0.028 1.00 81.88 87 ALA A O 1
ATOM 642 N N . LEU A 1 88 ? 3.886 -5.058 1.540 1.00 81.94 88 LEU A N 1
ATOM 643 C CA . LEU A 1 88 ? 4.971 -5.966 1.905 1.00 81.94 88 LEU A CA 1
ATOM 644 C C . LEU A 1 88 ? 5.326 -6.910 0.764 1.00 81.94 88 LEU A C 1
ATOM 646 O O . LEU A 1 88 ? 6.506 -7.082 0.487 1.00 81.94 88 LEU A O 1
ATOM 650 N N . PHE A 1 89 ? 4.343 -7.502 0.087 1.00 82.12 89 PHE A N 1
ATOM 651 C CA . PHE A 1 89 ? 4.600 -8.401 -1.035 1.00 82.12 89 PHE A CA 1
ATOM 652 C C . PHE A 1 89 ? 5.388 -7.695 -2.139 1.00 82.12 89 PHE A C 1
ATOM 654 O O . PHE A 1 89 ? 6.418 -8.204 -2.570 1.00 82.12 89 PHE A O 1
ATOM 661 N N . LEU A 1 90 ? 4.950 -6.498 -2.533 1.00 80.75 90 LEU A N 1
ATOM 662 C CA . LEU A 1 90 ? 5.603 -5.707 -3.574 1.00 80.75 90 LEU A CA 1
ATOM 663 C C . LEU A 1 90 ? 6.961 -5.159 -3.125 1.00 80.75 90 LEU A C 1
ATOM 665 O O . LEU A 1 90 ? 7.925 -5.181 -3.889 1.00 80.75 90 LEU A O 1
ATOM 669 N N . GLY A 1 91 ? 7.068 -4.690 -1.881 1.00 77.81 91 GLY A N 1
ATOM 670 C CA . GLY A 1 91 ? 8.330 -4.214 -1.321 1.00 77.81 91 GLY A CA 1
ATOM 671 C C . GLY A 1 91 ? 9.364 -5.335 -1.242 1.00 77.81 91 GLY A C 1
ATOM 672 O O . GLY A 1 91 ? 10.485 -5.188 -1.724 1.00 77.81 91 GLY A O 1
ATOM 673 N N . LEU A 1 92 ? 8.977 -6.491 -0.704 1.00 79.38 92 LEU A N 1
ATOM 674 C CA . LEU A 1 92 ? 9.856 -7.649 -0.612 1.00 79.38 92 LEU A CA 1
ATOM 675 C C . LEU A 1 92 ? 10.197 -8.201 -2.000 1.00 79.38 92 LEU A C 1
ATOM 677 O O . LEU A 1 92 ? 11.366 -8.477 -2.243 1.00 79.38 92 LEU A O 1
ATOM 681 N N . SER A 1 93 ? 9.249 -8.303 -2.936 1.00 77.56 93 SER A N 1
ATOM 682 C CA . SER A 1 93 ? 9.547 -8.800 -4.289 1.00 77.56 93 SER A CA 1
ATOM 683 C C . SER A 1 93 ? 10.512 -7.900 -5.060 1.00 77.56 93 SER A C 1
ATOM 685 O O . SER A 1 93 ? 11.231 -8.376 -5.931 1.00 77.56 93 SER A O 1
ATOM 687 N N . THR A 1 94 ? 10.504 -6.598 -4.768 1.00 74.94 94 THR A N 1
ATOM 688 C CA . THR A 1 94 ? 11.309 -5.602 -5.486 1.00 74.94 94 THR A CA 1
ATOM 689 C C . THR A 1 94 ? 12.689 -5.421 -4.862 1.00 74.94 94 THR A C 1
ATOM 691 O O . THR A 1 94 ? 13.686 -5.337 -5.574 1.00 74.94 94 THR A O 1
ATOM 694 N N . PHE A 1 95 ? 12.762 -5.338 -3.532 1.00 77.44 95 PHE A N 1
ATOM 695 C CA . PHE A 1 95 ? 13.992 -4.986 -2.817 1.00 77.44 95 PHE A CA 1
ATOM 696 C C . PHE A 1 95 ? 14.730 -6.192 -2.232 1.00 77.44 95 PHE A C 1
ATOM 698 O O . PHE A 1 95 ? 15.834 -6.036 -1.711 1.00 77.44 95 PHE A O 1
ATOM 705 N N . THR A 1 96 ? 14.152 -7.393 -2.298 1.00 74.31 96 THR A N 1
ATOM 706 C CA . THR A 1 96 ? 14.772 -8.608 -1.760 1.00 74.31 96 THR A CA 1
ATOM 707 C C . THR A 1 96 ? 14.769 -9.734 -2.788 1.00 74.31 96 THR A C 1
ATOM 709 O O . THR A 1 96 ? 13.861 -9.848 -3.603 1.00 74.31 96 THR A O 1
ATOM 712 N N . ALA A 1 97 ? 15.767 -10.614 -2.718 1.00 84.94 97 ALA A N 1
ATOM 713 C CA . ALA A 1 97 ? 15.835 -11.832 -3.529 1.00 84.94 97 ALA A CA 1
ATOM 714 C C . ALA A 1 97 ? 15.165 -13.027 -2.821 1.00 84.94 97 ALA A C 1
ATOM 716 O O . ALA A 1 97 ? 15.665 -14.153 -2.867 1.00 84.94 97 ALA A O 1
ATOM 717 N N . LEU A 1 98 ? 14.075 -12.778 -2.086 1.00 80.75 98 LEU A N 1
ATOM 718 C CA . LEU A 1 98 ? 13.374 -13.833 -1.361 1.00 80.75 98 LEU A CA 1
ATOM 719 C C . LEU A 1 98 ? 12.702 -14.816 -2.340 1.00 80.75 98 LEU A C 1
ATOM 721 O O . LEU A 1 98 ? 12.166 -14.396 -3.367 1.00 80.75 98 LEU A O 1
ATOM 725 N N . PRO A 1 99 ? 12.673 -16.124 -2.020 1.00 86.94 99 PRO A N 1
ATOM 726 C CA . PRO A 1 99 ? 11.955 -17.099 -2.829 1.00 86.94 99 PRO A CA 1
ATOM 727 C C . PRO A 1 99 ? 10.460 -16.772 -2.880 1.00 86.94 99 PRO A C 1
ATOM 729 O O . PRO A 1 99 ? 9.875 -16.363 -1.874 1.00 86.94 99 PRO A O 1
ATOM 732 N N . TYR A 1 100 ? 9.815 -17.061 -4.013 1.00 79.94 100 TYR A N 1
ATOM 733 C CA . TYR A 1 100 ? 8.377 -16.834 -4.202 1.00 79.94 100 TYR A CA 1
ATOM 734 C C . TYR A 1 100 ? 7.519 -17.458 -3.087 1.00 79.94 100 TYR A C 1
ATOM 736 O O . TYR A 1 100 ? 6.595 -16.821 -2.588 1.00 79.94 100 TYR A O 1
ATOM 744 N N . THR A 1 101 ? 7.880 -18.655 -2.612 1.00 85.25 101 THR A N 1
ATOM 745 C CA . THR A 1 101 ? 7.211 -19.324 -1.484 1.00 85.25 101 THR A CA 1
ATOM 746 C C . THR A 1 101 ? 7.193 -18.470 -0.214 1.00 85.25 101 THR A C 1
ATOM 748 O O . THR A 1 101 ? 6.190 -18.442 0.494 1.00 85.25 101 THR A O 1
ATOM 751 N N . VAL A 1 102 ? 8.279 -17.746 0.069 1.00 85.19 102 VAL A N 1
ATOM 752 C CA . VAL A 1 102 ? 8.377 -16.868 1.244 1.00 85.19 102 VAL A CA 1
ATOM 753 C C . VAL A 1 102 ? 7.506 -15.628 1.054 1.00 85.19 102 VAL A C 1
ATOM 755 O O . VAL A 1 102 ? 6.780 -15.256 1.970 1.00 85.19 102 VAL A O 1
ATOM 758 N N . LEU A 1 103 ? 7.513 -15.030 -0.142 1.00 82.69 103 LEU A N 1
ATOM 759 C CA . LEU A 1 103 ? 6.672 -13.872 -0.469 1.00 82.69 103 LEU A CA 1
ATOM 760 C C . LEU A 1 103 ? 5.178 -14.193 -0.318 1.00 82.69 103 LEU A C 1
ATOM 762 O O . LEU A 1 103 ? 4.445 -13.450 0.333 1.00 82.69 103 LEU A O 1
ATOM 766 N N . VAL A 1 104 ? 4.738 -15.331 -0.862 1.00 85.81 104 VAL A N 1
ATOM 767 C CA . VAL A 1 104 ? 3.356 -15.814 -0.718 1.00 85.81 104 VAL A CA 1
ATOM 768 C C . VAL A 1 104 ? 3.035 -16.130 0.744 1.00 85.81 104 VAL A C 1
ATOM 770 O O . VAL A 1 104 ? 1.954 -15.789 1.217 1.00 85.81 104 VAL A O 1
ATOM 773 N N . GLY A 1 105 ? 3.977 -16.719 1.486 1.00 88.06 105 GLY A N 1
ATOM 774 C CA . GLY A 1 105 ? 3.824 -16.974 2.918 1.00 88.06 105 GLY A CA 1
ATOM 775 C C . GLY A 1 105 ? 3.565 -15.699 3.726 1.00 88.06 105 GLY A C 1
ATOM 776 O O . GLY A 1 105 ? 2.639 -15.670 4.535 1.00 88.06 105 GLY A O 1
ATOM 777 N N . VAL A 1 106 ? 4.321 -14.625 3.469 1.00 86.94 106 VAL A N 1
ATOM 778 C CA . VAL A 1 106 ? 4.107 -13.315 4.112 1.00 86.94 106 VAL A CA 1
ATOM 779 C C . VAL A 1 106 ? 2.752 -12.728 3.716 1.00 86.94 106 VAL A C 1
ATOM 781 O O . VAL A 1 106 ? 2.028 -12.244 4.584 1.00 86.94 106 VAL A O 1
ATOM 784 N N . LEU A 1 107 ? 2.377 -12.812 2.436 1.00 87.50 107 LEU A N 1
ATOM 785 C CA . LEU A 1 107 ? 1.085 -12.324 1.951 1.00 87.50 107 LEU A CA 1
ATOM 786 C C . LEU A 1 107 ? -0.089 -13.029 2.652 1.00 87.50 107 LEU A C 1
ATOM 788 O O . LEU A 1 107 ? -1.005 -12.362 3.124 1.00 87.50 107 LEU A O 1
ATOM 792 N N . ILE A 1 108 ? -0.051 -14.360 2.768 1.00 86.44 108 ILE A N 1
ATOM 793 C CA . ILE A 1 108 ? -1.095 -15.144 3.447 1.00 86.44 108 ILE A CA 1
ATOM 794 C C . ILE A 1 108 ? -1.116 -14.830 4.944 1.00 86.44 108 ILE A C 1
ATOM 796 O O . ILE A 1 108 ? -2.183 -14.611 5.519 1.00 86.44 108 ILE A O 1
ATOM 800 N N . LEU A 1 109 ? 0.053 -14.779 5.584 1.00 89.38 109 LEU A N 1
ATOM 801 C CA . LEU A 1 109 ? 0.146 -14.494 7.011 1.00 89.38 109 LEU A CA 1
ATOM 802 C C . LEU A 1 109 ? -0.463 -13.126 7.335 1.00 89.38 109 LEU A C 1
ATOM 804 O O . LEU A 1 109 ? -1.338 -13.029 8.190 1.00 89.38 109 LEU A O 1
ATOM 808 N N . VAL A 1 110 ? -0.038 -12.079 6.631 1.00 88.88 110 VAL A N 1
ATOM 809 C CA . VAL A 1 110 ? -0.437 -10.701 6.937 1.00 88.88 110 VAL A CA 1
ATOM 810 C C . VAL A 1 110 ? -1.826 -10.367 6.399 1.00 88.88 110 VAL A C 1
ATOM 812 O O . VAL A 1 110 ? -2.588 -9.688 7.078 1.00 88.88 110 VAL A O 1
ATOM 815 N N . GLY A 1 111 ? -2.173 -10.851 5.206 1.00 86.69 111 GLY A N 1
ATOM 816 C CA . GLY A 1 111 ? -3.427 -10.515 4.532 1.00 86.69 111 GLY A CA 1
ATOM 817 C C . GLY A 1 111 ? -4.614 -11.389 4.929 1.00 86.69 111 GLY A C 1
ATOM 818 O O . GLY A 1 111 ? -5.750 -10.973 4.725 1.00 86.69 111 GLY A O 1
ATOM 819 N N . VAL A 1 112 ? -4.376 -12.581 5.492 1.00 87.25 112 VAL A N 1
ATOM 820 C CA . VAL A 1 112 ? -5.440 -13.550 5.812 1.00 87.25 112 VAL A CA 1
ATOM 821 C C . VAL A 1 112 ? -5.397 -13.981 7.275 1.00 87.25 112 VAL A C 1
ATOM 823 O O . VAL A 1 112 ? -6.396 -13.847 7.980 1.00 87.25 112 VAL A O 1
ATOM 826 N N . ILE A 1 113 ? -4.253 -14.477 7.758 1.00 86.44 113 ILE A N 1
ATOM 827 C CA . ILE A 1 113 ? -4.169 -15.063 9.105 1.00 86.44 113 ILE A CA 1
ATOM 828 C C . ILE A 1 113 ? -4.291 -13.982 10.181 1.00 86.44 113 ILE A C 1
ATOM 830 O O . ILE A 1 113 ? -5.129 -14.108 11.069 1.00 86.44 113 ILE A O 1
ATOM 834 N N . ILE A 1 114 ? -3.498 -12.909 10.102 1.00 87.44 114 ILE A N 1
ATOM 835 C CA . ILE A 1 114 ? -3.553 -11.800 11.065 1.00 87.44 114 ILE A CA 1
ATOM 836 C C . ILE A 1 114 ? -4.960 -11.188 11.152 1.00 87.44 114 ILE A C 1
ATOM 838 O O . ILE A 1 114 ? -5.475 -11.121 12.267 1.00 87.44 114 ILE A O 1
ATOM 842 N N . PRO A 1 115 ? -5.628 -10.782 10.053 1.00 85.69 115 PRO A N 1
ATOM 843 C CA . PRO A 1 115 ? -6.973 -10.228 10.155 1.00 85.69 115 PRO A CA 1
ATOM 844 C C . PRO A 1 115 ? -7.967 -11.256 10.698 1.00 85.69 115 PRO A C 1
ATOM 846 O O . PRO A 1 115 ? -8.759 -10.906 11.564 1.00 85.69 115 PRO A O 1
ATOM 849 N N . GLY A 1 116 ? -7.878 -12.530 10.297 1.00 83.50 116 GLY A N 1
ATOM 850 C CA . GLY A 1 116 ? -8.703 -13.595 10.878 1.00 83.50 116 GLY A CA 1
ATOM 851 C C . GLY A 1 116 ? -8.538 -13.712 12.398 1.00 83.50 116 GLY A C 1
ATOM 852 O O . GLY A 1 116 ? -9.528 -13.758 13.123 1.00 83.50 116 GLY A O 1
ATOM 853 N N . LEU A 1 117 ? -7.299 -13.673 12.897 1.00 85.50 117 LEU A N 1
ATOM 854 C CA . LEU A 1 117 ? -7.002 -13.713 14.331 1.00 85.50 117 LEU A CA 1
ATOM 855 C C . LEU A 1 117 ? -7.465 -12.450 15.062 1.00 85.50 117 LEU A C 1
ATOM 857 O O . LEU A 1 117 ? -7.997 -12.548 16.163 1.00 85.50 117 LEU A O 1
ATOM 861 N N . VAL A 1 118 ? -7.286 -11.268 14.471 1.00 84.44 118 VAL A N 1
ATOM 862 C CA . VAL A 1 118 ? -7.734 -10.004 15.075 1.00 84.44 118 VAL A CA 1
ATOM 863 C C . VAL A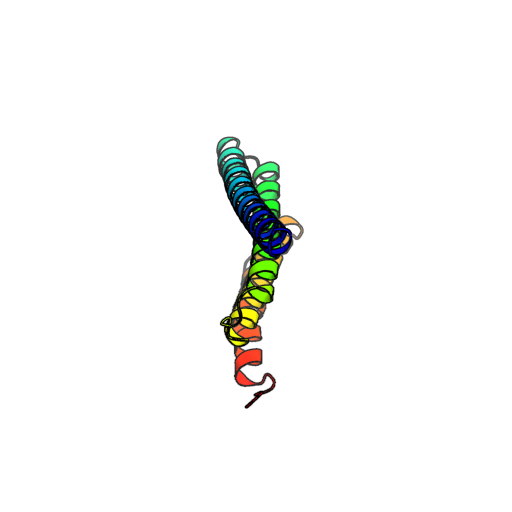 1 118 ? -9.259 -9.930 15.121 1.00 84.44 118 VAL A C 1
ATOM 865 O O . VAL A 1 118 ? -9.804 -9.409 16.082 1.00 84.44 118 VAL A O 1
ATOM 868 N N . LEU A 1 119 ? -9.969 -10.477 14.138 1.00 83.62 119 LEU A N 1
ATOM 869 C CA . LEU A 1 119 ? -11.432 -10.540 14.177 1.00 83.62 119 LEU A CA 1
ATOM 870 C C . LEU A 1 119 ? -11.936 -11.590 15.173 1.00 83.62 119 LEU A C 1
ATOM 872 O O . LEU A 1 119 ? -12.948 -11.379 15.831 1.00 83.62 119 LEU A O 1
ATOM 876 N N . GLN A 1 120 ? -11.228 -12.714 15.303 1.00 81.81 120 GLN A N 1
ATOM 877 C CA . GLN A 1 120 ? -11.632 -13.818 16.174 1.00 81.81 120 GLN A CA 1
ATOM 878 C C . GLN A 1 120 ? -11.275 -13.597 17.653 1.00 81.81 120 GLN A C 1
ATOM 880 O O . GLN A 1 120 ? -12.006 -14.047 18.533 1.00 81.81 120 GLN A O 1
ATOM 885 N N . TYR A 1 121 ? -10.152 -12.930 17.927 1.00 79.81 121 TYR A N 1
ATOM 886 C CA . TYR A 1 121 ? -9.582 -12.763 19.271 1.00 79.81 121 TYR A CA 1
ATOM 887 C C . TYR A 1 121 ? -9.269 -11.310 19.636 1.00 79.81 121 TYR A C 1
ATOM 889 O O . TYR A 1 121 ? -8.827 -11.040 20.754 1.00 79.81 121 TYR A O 1
ATOM 897 N N . GLY A 1 122 ? -9.447 -10.368 18.708 1.00 65.62 122 GLY A N 1
ATOM 898 C CA . GLY A 1 122 ? -9.344 -8.949 19.021 1.00 65.62 122 GLY A CA 1
ATOM 899 C C . GLY A 1 122 ? -10.414 -8.548 20.030 1.00 65.62 122 GLY A C 1
ATOM 900 O O . GLY A 1 122 ? -11.379 -9.285 20.241 1.00 65.62 122 GLY A O 1
ATOM 901 N N . PRO A 1 123 ? -10.243 -7.397 20.697 1.00 59.06 123 PRO A N 1
ATOM 902 C CA . PRO A 1 123 ? -11.163 -6.972 21.735 1.00 59.06 123 PRO A CA 1
ATOM 903 C C . PRO A 1 123 ? -12.583 -6.950 21.168 1.00 59.06 123 PRO A C 1
ATOM 905 O O . PRO A 1 123 ? -12.911 -6.120 20.320 1.00 59.06 123 PRO A O 1
ATOM 908 N N . SER A 1 124 ? -13.417 -7.871 21.650 1.00 53.78 124 SER A N 1
ATOM 909 C CA . SER A 1 124 ? -14.860 -7.830 21.488 1.00 53.78 124 SER A CA 1
ATOM 910 C C . SER A 1 124 ? -15.339 -6.586 22.222 1.00 53.78 124 SER A C 1
ATOM 912 O O . SER A 1 124 ? -15.659 -6.636 23.410 1.00 53.78 124 SER A O 1
ATOM 914 N N . ILE A 1 125 ? -15.332 -5.440 21.549 1.00 55.25 125 ILE A N 1
ATOM 915 C CA . ILE A 1 12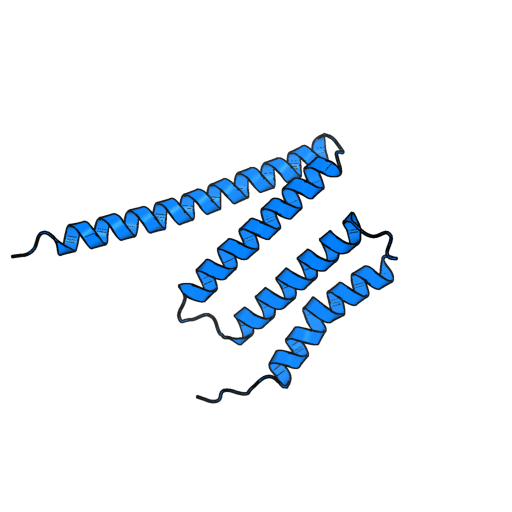5 ? -15.994 -4.251 22.067 1.00 55.25 125 ILE A CA 1
ATOM 916 C C . ILE A 1 125 ? -17.466 -4.423 21.722 1.00 55.25 125 ILE A C 1
ATOM 918 O O . ILE A 1 125 ? -17.987 -3.830 20.784 1.00 55.25 125 ILE A O 1
ATOM 922 N N . VAL A 1 126 ? -18.103 -5.320 22.476 1.00 44.19 126 VAL A N 1
ATOM 923 C CA . VAL A 1 126 ? -19.525 -5.222 22.769 1.00 44.19 126 VAL A CA 1
ATOM 924 C C . VAL A 1 126 ? -19.711 -3.823 23.346 1.00 44.19 126 VAL A C 1
ATOM 926 O O . VAL A 1 126 ? -19.257 -3.547 24.457 1.00 44.19 126 VAL A O 1
ATOM 929 N N . ASN A 1 127 ? -20.296 -2.929 22.558 1.00 39.62 127 ASN A N 1
ATOM 930 C CA . ASN A 1 127 ? -20.917 -1.718 23.061 1.00 39.62 127 ASN A CA 1
ATOM 931 C C . ASN A 1 127 ? -22.279 -1.564 22.405 1.00 39.62 127 ASN A C 1
ATOM 933 O O . ASN A 1 127 ? -22.299 -1.346 21.174 1.00 39.62 127 ASN A O 1
#

Secondary structure (DSSP, 8-state):
--SHHHHHHHHHHHHHHHHHHHHHHHHHHHHHHHHHHHHTT-HHHHHHHHHHHHHHHHHHHHHHHHH-TT--HHHHHHHHHHHHHHHHHHHHHHH----HHHHHHHHHIIIIIHHHHHHHHS-----

Sequence (127 aa):
MPTTVDNEETDRSRTELAGLAALGLAYVLAGLGLFYGLAIDSMQVFTAAVIAILVLLAVSMVIIVRNEPLVSRENVVISVCVFVAVALFLGLSTFTALPYTVLVGVLILVGVIIPGLVLQYGPSIVN

Radius of gyration: 19.57 Å; chains: 1; bounding box: 45×57×46 Å

Organism: NCBI:txid2487750

Foldseek 3Di:
DDDPVVVVVVVVVVVVVVVVVVLVVQLVVLVVQCVVCVVVVNPVSNLVSVVSNLVSLVVVLVCCVVPDPPCDVLNNLLSVLQSVLVVQLSCCVVVHPDDPVVSVVSSCCRNPVVSVCCVVPNDPPPD

InterPro domains:
  IPR058293 Protein of unknown function DUF7987 [PF25949] (70-121)

pLDDT: mean 77.96, std 10.58, range [39.62, 92.25]